Protein AF-A0A0J8DA29-F1 (afdb_monomer)

Secondary structure (DSSP, 8-state):
-PPPPHHHHHHHHHHHHHHHHTT----HHHHHHHT-------HHHHHHHHHHHHHHHHHHT-STTHHHHHHHHHHHHHHHHTS---HHHHHHHHHHHHSSSS-HHHHHHHHT-

Sequence (113 aa):
MSKINSAEKFYIEKISEGFEMINREFTHEKLLILLSSSLKEDGSIHREIKRALDAIYIKETKGDEAQPIKDKYKSHALKLYKGRETLLRDTVIEWYSSSSMPSIIDSIRGIFR

Foldseek 3Di:
DPDQDPLNVVLLVQLQQLCVQVVHHDDPVLVVQQADLDPPPPVVSLVSSLNSNCRSLVVCLPDDPNPVVVVVLLVSLVVLCVDDRGNNNVSSLVSQCPPPDDRNVVVVVVVVD

Nearest PDB structures (foldseek):
  8bh3-assembly1_L  TM=4.525E-01  e=5.665E+00  Homo sapiens

Solvent-accessible surface area (backbone atoms only — not comparable to full-atom values): 6406 Å² total; per-residue (Å²): 130,82,81,83,47,74,37,55,49,52,51,51,52,43,36,41,57,6,21,54,74,69,78,43,86,73,48,73,66,58,53,53,53,34,69,26,75,62,85,73,80,53,67,63,59,54,50,53,48,44,51,11,39,50,52,38,49,56,61,61,46,53,68,94,67,16,62,69,48,53,51,51,54,50,53,32,51,55,51,30,68,76,45,74,80,23,43,47,37,56,48,52,53,51,42,49,57,68,43,100,53,83,42,58,65,58,61,53,57,62,70,75,108

Organism: NCBI:txid1121307

Mean predicted aligned error: 6.86 Å

Radius of gyration: 13.79 Å; Cα contacts (8 Å, |Δi|>4): 90; chains: 1; bounding box: 30×40×32 Å

Structure (mmCIF, N/CA/C/O backbone):
data_AF-A0A0J8DA29-F1
#
_entry.id   AF-A0A0J8DA29-F1
#
loop_
_atom_site.group_PDB
_atom_site.id
_atom_site.type_symbol
_atom_site.label_atom_id
_atom_site.label_alt_id
_atom_site.label_comp_id
_atom_site.label_asym_id
_atom_site.label_entity_id
_atom_site.label_seq_id
_atom_site.pdbx_PDB_ins_code
_atom_site.Cartn_x
_atom_site.Cartn_y
_atom_site.Cartn_z
_atom_site.occupancy
_atom_site.B_iso_or_equiv
_atom_site.auth_seq_id
_atom_site.auth_comp_id
_atom_site.auth_asym_id
_atom_site.auth_atom_id
_atom_site.pdbx_PDB_model_num
ATOM 1 N N . MET A 1 1 ? -3.740 7.798 20.495 1.00 53.16 1 MET A N 1
ATOM 2 C CA . MET A 1 1 ? -3.748 7.083 19.199 1.00 53.16 1 MET A CA 1
ATOM 3 C C . MET A 1 1 ? -3.209 5.680 19.420 1.00 53.16 1 MET A C 1
ATOM 5 O O . MET A 1 1 ? -2.196 5.550 20.100 1.00 53.16 1 MET A O 1
ATOM 9 N N . SER A 1 2 ? -3.874 4.642 18.9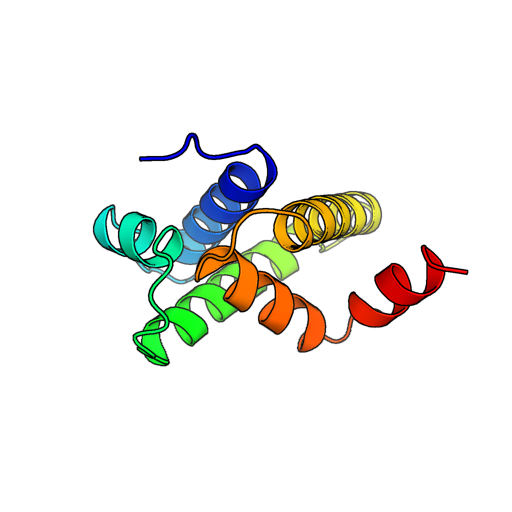11 1.00 61.56 2 SER A N 1
ATOM 10 C CA . SER A 1 2 ? -3.342 3.272 18.963 1.00 61.56 2 SER A CA 1
ATOM 11 C C . SER A 1 2 ? -1.996 3.205 18.231 1.00 61.56 2 SER A C 1
ATOM 13 O O . SER A 1 2 ? -1.810 3.894 17.226 1.00 61.56 2 SER A O 1
ATOM 15 N N . LYS A 1 3 ? -1.044 2.415 18.743 1.00 80.81 3 LYS A N 1
ATOM 16 C CA . LYS A 1 3 ? 0.288 2.267 18.133 1.00 80.81 3 LYS A CA 1
ATOM 17 C C . LYS A 1 3 ? 0.159 1.719 16.706 1.00 80.81 3 LYS A C 1
ATOM 19 O O . LYS A 1 3 ? -0.516 0.712 16.512 1.00 80.81 3 LYS A O 1
ATOM 24 N N . ILE A 1 4 ? 0.835 2.359 15.748 1.00 85.69 4 ILE A N 1
ATOM 25 C CA . ILE A 1 4 ? 0.915 1.898 14.354 1.00 85.69 4 ILE A CA 1
ATOM 26 C C . ILE A 1 4 ? 1.679 0.567 14.318 1.00 85.69 4 ILE A C 1
ATOM 28 O O . ILE A 1 4 ? 2.830 0.493 14.769 1.00 85.69 4 ILE A O 1
ATOM 32 N N . ASN A 1 5 ? 1.041 -0.483 13.805 1.00 91.00 5 ASN A N 1
ATOM 33 C CA . ASN A 1 5 ? 1.619 -1.821 13.703 1.00 91.00 5 ASN A CA 1
ATOM 34 C C . ASN A 1 5 ? 2.543 -1.964 12.476 1.00 91.00 5 ASN A C 1
ATOM 36 O O . ASN A 1 5 ? 2.624 -1.077 11.631 1.00 91.00 5 ASN A O 1
ATOM 40 N N . SER A 1 6 ? 3.270 -3.079 12.372 1.00 93.81 6 SER A N 1
ATOM 41 C CA . SER A 1 6 ? 4.249 -3.286 11.294 1.00 93.81 6 SER A CA 1
ATOM 42 C C . SER A 1 6 ? 3.638 -3.333 9.889 1.00 93.81 6 SER A C 1
ATOM 44 O O . SER A 1 6 ? 4.281 -2.885 8.947 1.00 93.81 6 SER A O 1
ATOM 46 N N . ALA A 1 7 ? 2.405 -3.824 9.735 1.00 93.94 7 ALA A N 1
ATOM 47 C CA . ALA A 1 7 ? 1.705 -3.823 8.451 1.00 93.94 7 ALA A CA 1
ATOM 48 C C . ALA A 1 7 ? 1.221 -2.431 8.056 1.00 93.94 7 ALA A C 1
ATOM 50 O O . ALA A 1 7 ? 1.381 -2.038 6.905 1.00 93.94 7 ALA A O 1
ATOM 51 N N . GLU A 1 8 ? 0.702 -1.663 9.012 1.00 95.00 8 GLU A N 1
ATOM 52 C CA . GLU A 1 8 ? 0.348 -0.265 8.775 1.00 95.00 8 GLU A CA 1
ATOM 53 C C . GLU A 1 8 ? 1.588 0.549 8.387 1.00 95.00 8 GLU A C 1
ATOM 55 O O . GLU A 1 8 ? 1.546 1.257 7.388 1.00 95.00 8 GLU A O 1
ATOM 60 N N . LYS A 1 9 ? 2.709 0.397 9.111 1.00 95.38 9 LYS A N 1
ATOM 61 C CA . LYS A 1 9 ? 3.979 1.066 8.776 1.00 95.38 9 LYS A CA 1
ATOM 62 C C . LYS A 1 9 ? 4.437 0.741 7.361 1.00 95.38 9 LYS A C 1
ATOM 64 O O . LYS A 1 9 ? 4.689 1.660 6.596 1.00 95.38 9 LYS A O 1
ATOM 69 N N . PHE A 1 10 ? 4.464 -0.547 7.011 1.00 96.44 10 PHE A N 1
ATOM 70 C CA . PHE A 1 10 ? 4.850 -0.993 5.676 1.00 96.44 10 PHE A CA 1
ATOM 71 C C . PHE A 1 10 ? 4.024 -0.296 4.588 1.00 96.44 10 PHE A C 1
ATOM 73 O O . PHE A 1 10 ? 4.586 0.274 3.660 1.00 96.44 10 PHE A O 1
ATOM 80 N N . TYR A 1 11 ? 2.694 -0.289 4.706 1.00 96.00 11 TYR A N 1
ATOM 81 C CA . TYR A 1 11 ? 1.858 0.343 3.686 1.00 96.00 11 TYR A CA 1
ATOM 82 C C . TYR A 1 11 ? 1.932 1.866 3.696 1.00 96.00 11 TYR A C 1
ATOM 84 O O . TYR A 1 11 ? 1.882 2.458 2.627 1.00 96.00 11 TYR A O 1
ATOM 92 N N . ILE A 1 12 ? 2.086 2.509 4.854 1.00 96.25 12 ILE A N 1
ATOM 93 C CA . ILE A 1 12 ? 2.304 3.960 4.927 1.00 96.25 12 ILE A CA 1
ATOM 94 C C . ILE A 1 12 ? 3.596 4.344 4.201 1.00 96.25 12 ILE A C 1
ATOM 96 O O . ILE A 1 12 ? 3.582 5.279 3.407 1.00 96.25 12 ILE A O 1
ATOM 100 N N . GLU A 1 13 ? 4.684 3.605 4.429 1.00 96.94 13 GLU A N 1
ATOM 101 C CA . GLU A 1 13 ? 5.960 3.808 3.734 1.00 96.94 13 GLU A CA 1
ATOM 102 C C . GLU A 1 13 ? 5.778 3.654 2.218 1.00 96.94 13 GLU A C 1
ATOM 104 O O . GLU A 1 13 ? 6.137 4.552 1.460 1.00 96.94 13 GLU A O 1
ATOM 109 N N . LYS A 1 14 ? 5.116 2.579 1.766 1.00 96.94 14 LYS A N 1
ATOM 110 C CA . LYS A 1 14 ? 4.876 2.342 0.331 1.00 96.94 14 LYS A CA 1
ATOM 111 C C . LYS A 1 14 ? 3.960 3.364 -0.318 1.00 96.94 14 LYS A C 1
ATOM 113 O O . LYS A 1 14 ? 4.206 3.776 -1.446 1.00 96.94 14 LYS A O 1
ATOM 118 N N . ILE A 1 15 ? 2.940 3.819 0.394 1.00 96.31 15 ILE A N 1
ATOM 119 C CA . ILE A 1 15 ? 2.089 4.909 -0.071 1.00 96.31 15 ILE A CA 1
ATOM 120 C C . ILE A 1 15 ? 2.921 6.184 -0.204 1.00 96.31 15 ILE A C 1
ATOM 122 O O . ILE A 1 15 ? 2.865 6.811 -1.254 1.00 96.31 15 ILE A O 1
ATOM 126 N N . SER A 1 16 ? 3.722 6.542 0.801 1.00 96.69 16 SER A N 1
ATOM 127 C CA . SER A 1 16 ? 4.578 7.733 0.751 1.00 96.69 16 SER A CA 1
ATOM 128 C C . SER A 1 16 ? 5.530 7.700 -0.449 1.00 96.69 16 SER A C 1
ATOM 130 O O . SER A 1 16 ? 5.544 8.639 -1.241 1.00 96.69 16 SER A O 1
ATOM 132 N N . GLU A 1 17 ? 6.249 6.591 -0.644 1.00 97.06 17 GLU A N 1
ATOM 133 C CA . GLU A 1 17 ? 7.131 6.385 -1.804 1.00 97.06 17 GLU A CA 1
ATOM 134 C C . GLU A 1 17 ? 6.356 6.472 -3.133 1.00 97.06 17 GLU A C 1
ATOM 136 O O . GLU A 1 17 ? 6.795 7.102 -4.095 1.00 97.06 17 GLU A O 1
ATOM 141 N N . GLY A 1 18 ? 5.171 5.859 -3.199 1.00 96.31 18 GLY A N 1
ATOM 142 C CA . GLY A 1 18 ? 4.307 5.905 -4.375 1.00 96.31 18 GLY A CA 1
ATOM 143 C C . GLY A 1 18 ? 3.797 7.312 -4.696 1.00 96.31 18 GLY A C 1
ATOM 144 O O . GLY A 1 18 ? 3.676 7.661 -5.869 1.00 96.31 18 GLY A O 1
ATOM 145 N N . PHE A 1 19 ? 3.533 8.133 -3.676 1.00 96.31 19 PHE A N 1
ATOM 146 C CA . PHE A 1 19 ? 3.137 9.536 -3.819 1.00 96.31 19 PHE A CA 1
ATOM 147 C C . PHE A 1 19 ? 4.248 10.368 -4.459 1.00 96.31 19 PHE A C 1
ATOM 149 O O . PHE A 1 19 ? 3.990 11.083 -5.432 1.00 96.31 19 PHE A O 1
ATOM 156 N N . GLU A 1 20 ? 5.484 10.206 -3.985 1.00 95.56 20 GLU A N 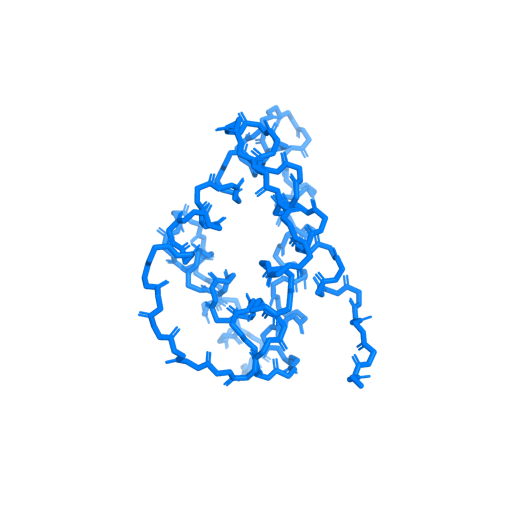1
ATOM 157 C CA . GLU A 1 20 ? 6.660 10.849 -4.579 1.00 95.56 20 GLU A CA 1
ATOM 158 C C . GLU A 1 20 ? 6.799 10.479 -6.062 1.00 95.56 20 GLU A C 1
ATOM 160 O O . GLU A 1 20 ? 6.999 11.349 -6.910 1.00 95.56 20 GLU A O 1
ATOM 165 N N . MET A 1 21 ? 6.589 9.204 -6.409 1.00 93.69 21 MET A N 1
ATOM 166 C CA . MET A 1 21 ? 6.671 8.731 -7.796 1.00 93.69 21 MET A CA 1
ATOM 167 C C . MET A 1 21 ? 5.631 9.349 -8.736 1.00 93.69 21 MET A C 1
ATOM 169 O O . MET A 1 21 ? 5.890 9.475 -9.933 1.00 93.69 21 MET A O 1
ATOM 173 N N . ILE A 1 22 ? 4.456 9.722 -8.225 1.00 93.88 22 ILE A N 1
ATOM 174 C CA . ILE A 1 22 ? 3.392 10.359 -9.016 1.00 93.88 22 ILE A CA 1
ATOM 175 C C . ILE A 1 22 ? 3.395 11.890 -8.885 1.00 93.88 22 ILE A C 1
ATOM 177 O O . ILE A 1 22 ? 2.412 12.532 -9.261 1.00 93.88 22 ILE A O 1
ATOM 181 N N . ASN A 1 23 ? 4.488 12.477 -8.377 1.00 93.81 23 ASN A N 1
ATOM 182 C CA . ASN A 1 23 ? 4.650 13.914 -8.133 1.00 93.81 23 ASN A CA 1
ATOM 183 C C . ASN A 1 23 ? 3.529 14.495 -7.252 1.00 93.81 23 ASN A C 1
ATOM 185 O O . ASN A 1 23 ? 2.953 15.546 -7.545 1.00 93.81 23 ASN A O 1
ATOM 189 N N . ARG A 1 24 ? 3.178 13.777 -6.181 1.00 92.75 24 ARG A N 1
ATOM 190 C CA . ARG A 1 24 ? 2.196 14.199 -5.178 1.00 92.75 24 ARG A CA 1
ATOM 191 C C . ARG A 1 24 ? 2.825 14.175 -3.792 1.00 92.75 24 ARG A C 1
ATOM 193 O O . ARG A 1 24 ? 3.705 13.377 -3.506 1.00 92.75 24 ARG A O 1
ATOM 200 N N . GLU A 1 25 ? 2.316 15.024 -2.908 1.00 92.81 25 GLU A N 1
ATOM 201 C CA . GLU A 1 25 ? 2.773 15.080 -1.521 1.00 92.81 25 GLU A CA 1
ATOM 202 C C . GLU A 1 25 ? 1.948 14.151 -0.616 1.00 92.81 25 GLU A C 1
ATOM 204 O O . GLU A 1 25 ? 0.705 14.131 -0.674 1.00 92.81 25 GLU A O 1
ATOM 209 N N . PHE A 1 26 ? 2.650 13.402 0.238 1.00 92.75 26 PHE A N 1
ATOM 210 C CA . PHE A 1 26 ? 2.069 12.618 1.322 1.00 92.75 26 PHE A CA 1
ATOM 211 C C . PHE A 1 26 ? 2.163 13.396 2.642 1.00 92.75 26 PHE A C 1
AT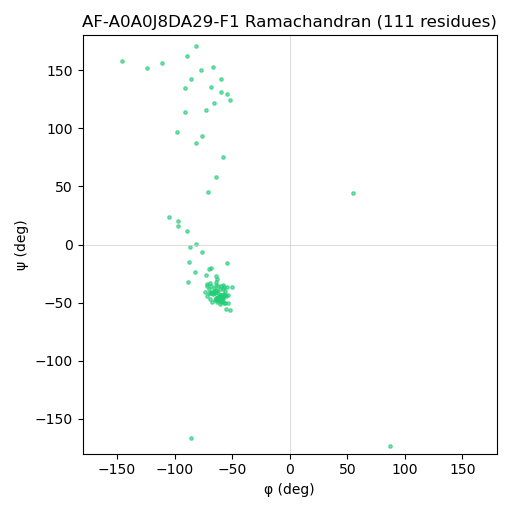OM 213 O O . PHE A 1 26 ? 3.197 13.422 3.304 1.00 92.75 26 PHE A O 1
ATOM 220 N N . THR A 1 27 ? 1.075 14.073 3.010 1.00 92.75 27 THR A N 1
ATOM 221 C CA . THR A 1 27 ? 1.037 14.974 4.170 1.00 92.75 27 THR A CA 1
ATOM 222 C C . THR A 1 27 ? 0.642 14.253 5.460 1.00 92.75 27 THR A C 1
ATOM 224 O O . THR A 1 27 ? 0.024 13.184 5.449 1.00 92.75 27 THR A O 1
ATOM 227 N N . HIS A 1 28 ? 0.925 14.883 6.606 1.00 90.25 28 HIS A N 1
ATOM 228 C CA . HIS A 1 28 ? 0.481 14.383 7.912 1.00 90.25 28 HIS A CA 1
ATOM 229 C C . HIS A 1 28 ? -1.049 14.239 8.003 1.00 90.25 28 HIS A C 1
ATOM 231 O O . HIS A 1 28 ? -1.550 13.296 8.608 1.00 90.25 28 HIS A O 1
ATOM 237 N N . GLU A 1 29 ? -1.801 15.128 7.354 1.00 89.81 29 GLU A N 1
ATOM 238 C CA . GLU A 1 29 ? -3.262 15.044 7.281 1.00 89.81 29 GLU A CA 1
ATOM 239 C C . GLU A 1 29 ? -3.725 13.761 6.575 1.00 89.81 29 GLU A C 1
ATOM 241 O O . GLU A 1 29 ? -4.565 13.036 7.109 1.00 89.81 29 GLU A O 1
ATOM 246 N N . LYS A 1 30 ? -3.116 13.411 5.432 1.00 90.50 30 LYS A N 1
ATOM 247 C CA . LYS A 1 30 ? -3.417 12.157 4.719 1.00 90.50 30 LYS A CA 1
ATOM 248 C C . LYS A 1 30 ? -3.121 10.931 5.581 1.00 90.50 30 LYS A C 1
ATOM 250 O O . LYS A 1 30 ? -3.906 9.985 5.584 1.00 90.50 30 LYS A O 1
ATOM 255 N N . LEU A 1 31 ? -2.038 10.961 6.360 1.00 91.06 31 LEU A N 1
ATOM 256 C CA . LEU A 1 31 ? -1.724 9.907 7.326 1.00 91.06 31 LEU A CA 1
ATOM 257 C C . LEU A 1 31 ? -2.815 9.767 8.401 1.00 91.06 31 LEU A C 1
ATOM 259 O O . LEU A 1 31 ? -3.239 8.650 8.701 1.00 91.06 31 LEU A O 1
ATOM 263 N N . LEU A 1 32 ? -3.284 10.877 8.977 1.00 89.94 32 LEU A N 1
ATOM 264 C CA . LEU A 1 32 ? -4.353 10.849 9.981 1.00 89.94 32 LEU A CA 1
ATOM 265 C C . LEU A 1 32 ? -5.667 10.318 9.398 1.00 89.94 32 LEU A C 1
ATOM 267 O O . LEU A 1 32 ? -6.340 9.525 10.057 1.00 89.94 32 LEU A O 1
ATOM 271 N N . ILE A 1 33 ? -6.000 10.695 8.160 1.00 88.94 33 ILE A N 1
ATOM 272 C CA . ILE A 1 33 ? -7.178 10.187 7.447 1.00 88.94 33 ILE A CA 1
ATOM 273 C C . ILE A 1 33 ? -7.070 8.670 7.241 1.00 88.94 33 ILE A C 1
ATOM 275 O O . ILE A 1 33 ? -7.999 7.940 7.589 1.00 88.94 33 ILE A O 1
ATOM 279 N N . LEU A 1 34 ? -5.923 8.179 6.759 1.00 89.81 34 LEU A N 1
ATOM 280 C CA . LEU A 1 34 ? -5.674 6.747 6.547 1.00 89.81 34 LEU A CA 1
ATOM 281 C C . LEU A 1 34 ? -5.825 5.913 7.824 1.00 89.81 34 LEU A C 1
ATOM 283 O O . LEU A 1 34 ? -6.323 4.789 7.783 1.00 89.81 34 LEU A O 1
ATOM 287 N N . LEU A 1 35 ? -5.391 6.457 8.958 1.00 90.50 35 LEU A N 1
ATOM 288 C CA . LEU A 1 35 ? -5.450 5.7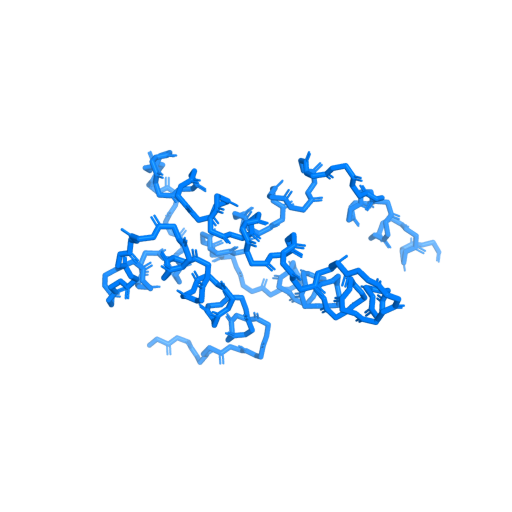85 10.256 1.00 90.50 35 LEU A CA 1
ATOM 289 C C . LEU A 1 35 ? -6.782 5.981 10.988 1.00 90.50 35 LEU A C 1
ATOM 291 O O . LEU A 1 35 ? -6.955 5.447 12.089 1.00 90.50 35 LEU A O 1
ATOM 295 N N . SER A 1 36 ? -7.704 6.748 10.410 1.00 88.56 36 SER A N 1
ATOM 296 C CA . SER A 1 36 ? -9.022 6.975 10.984 1.00 88.56 36 SER A CA 1
ATOM 297 C C . SER A 1 36 ? -9.941 5.772 10.760 1.00 88.56 36 SER A C 1
ATOM 299 O O . SER A 1 36 ? -9.836 5.047 9.767 1.00 88.56 36 SER A O 1
ATOM 301 N N . SER A 1 37 ? -10.875 5.580 11.690 1.00 78.06 37 SER A N 1
ATOM 302 C CA . SER A 1 37 ? -11.962 4.599 11.581 1.00 78.06 37 SER A CA 1
ATOM 303 C C . SER A 1 37 ? -13.133 5.109 10.725 1.00 78.06 37 SER A C 1
ATOM 305 O O . SER A 1 37 ? -14.156 4.441 10.623 1.00 78.06 37 SER A O 1
ATOM 307 N N . SER A 1 38 ? -13.041 6.334 10.193 1.00 67.56 38 SER A N 1
ATOM 308 C CA . SER A 1 38 ? -14.162 7.031 9.566 1.00 67.56 38 SER A CA 1
ATOM 309 C C . SER A 1 38 ? -14.215 6.748 8.068 1.00 67.56 38 SER A C 1
ATOM 311 O O . SER A 1 38 ? -13.391 7.256 7.312 1.00 67.56 38 SER A O 1
ATOM 313 N N . LEU A 1 39 ? -15.273 6.063 7.632 1.00 56.16 39 LEU A N 1
ATOM 314 C CA . LEU A 1 39 ? -15.739 5.971 6.241 1.00 56.16 39 LEU A CA 1
ATOM 315 C C . LEU A 1 39 ? -16.347 7.302 5.759 1.00 56.16 39 LEU A C 1
ATOM 317 O O . LEU A 1 39 ? -17.432 7.329 5.183 1.00 56.16 39 LEU A O 1
ATOM 321 N N . LYS A 1 40 ? -15.703 8.448 6.021 1.00 54.09 40 LYS A N 1
ATOM 322 C CA . LYS A 1 40 ? -16.078 9.649 5.264 1.00 54.09 40 LYS A CA 1
ATOM 323 C C . LYS A 1 40 ? -15.452 9.466 3.892 1.00 54.09 40 LYS A C 1
ATOM 325 O O . LYS A 1 40 ? -14.266 9.722 3.717 1.00 54.09 40 LYS A O 1
ATOM 330 N N . GLU A 1 41 ? -16.264 8.911 2.997 1.00 57.09 41 GLU A N 1
ATOM 331 C CA . GLU A 1 41 ? -15.982 8.589 1.602 1.00 57.09 41 GLU A CA 1
ATOM 332 C C . GLU A 1 41 ? -15.550 9.836 0.826 1.00 57.09 41 GLU A C 1
ATOM 334 O O . GLU A 1 41 ? -16.289 10.382 0.010 1.00 57.09 41 GLU A O 1
ATOM 339 N N . ASP A 1 42 ? -14.322 10.297 1.033 1.00 63.09 42 ASP A N 1
ATOM 340 C CA . ASP A 1 42 ? -13.660 11.038 -0.021 1.00 63.09 42 ASP A CA 1
ATOM 341 C C . ASP A 1 42 ? -13.075 10.018 -0.999 1.00 63.09 42 ASP A C 1
ATOM 343 O O . ASP A 1 42 ? -11.924 9.594 -0.899 1.00 63.09 42 ASP A O 1
ATOM 347 N N . GLY A 1 43 ? -13.883 9.590 -1.971 1.00 69.69 43 GLY A N 1
ATOM 348 C CA . GLY A 1 43 ? -13.425 8.695 -3.036 1.00 69.69 43 GLY A CA 1
ATOM 349 C C . GLY A 1 43 ? -12.194 9.227 -3.791 1.00 69.69 43 GLY A C 1
ATOM 350 O O . GLY A 1 43 ? -11.523 8.456 -4.482 1.00 69.69 43 GLY A O 1
ATOM 351 N N . SER A 1 44 ? -11.857 10.519 -3.663 1.00 81.44 44 SER A N 1
ATOM 352 C CA . SER A 1 44 ? -10.610 11.079 -4.181 1.00 81.44 44 SER A CA 1
ATOM 353 C C . SER A 1 44 ? -9.384 10.496 -3.481 1.00 81.44 44 SER A C 1
ATOM 355 O O . SER A 1 44 ? -8.476 10.021 -4.170 1.00 81.44 44 SER A O 1
ATOM 357 N N . ILE A 1 45 ? -9.371 10.437 -2.142 1.00 84.06 45 ILE A N 1
ATOM 358 C CA . ILE A 1 45 ? -8.197 9.949 -1.406 1.00 84.06 45 ILE A CA 1
ATOM 359 C C . ILE A 1 45 ?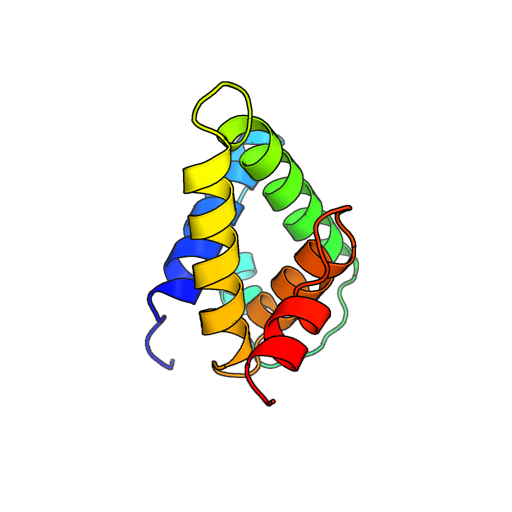 -7.948 8.468 -1.693 1.00 84.06 45 ILE A C 1
ATOM 361 O O . ILE A 1 45 ? -6.822 8.087 -1.994 1.00 84.06 45 ILE A O 1
ATOM 365 N N . HIS A 1 46 ? -8.999 7.642 -1.738 1.00 86.06 46 HIS A N 1
ATOM 366 C CA . HIS A 1 46 ? -8.877 6.223 -2.095 1.00 86.06 46 HIS A CA 1
ATOM 367 C C . HIS A 1 46 ? -8.222 6.023 -3.463 1.00 86.06 46 HIS A C 1
ATOM 369 O O . HIS A 1 46 ? -7.362 5.157 -3.625 1.00 86.06 46 HIS A O 1
ATOM 375 N N . ARG A 1 47 ? -8.615 6.826 -4.459 1.00 88.06 47 ARG A N 1
ATOM 376 C CA . ARG A 1 47 ? -8.039 6.748 -5.806 1.00 88.06 47 ARG A CA 1
ATOM 377 C C . ARG A 1 47 ? -6.584 7.196 -5.834 1.00 88.06 47 ARG A C 1
ATOM 379 O O . ARG A 1 47 ? -5.788 6.553 -6.511 1.00 88.06 47 ARG A O 1
ATOM 386 N N . GLU A 1 48 ? -6.229 8.265 -5.126 1.00 90.62 48 GLU A N 1
ATOM 387 C CA . GLU A 1 48 ? -4.832 8.705 -5.034 1.00 90.62 48 GLU A CA 1
ATOM 388 C C . GLU A 1 48 ? -3.950 7.636 -4.381 1.00 90.62 48 GLU A C 1
ATOM 390 O O . GLU A 1 48 ? -2.895 7.304 -4.916 1.00 90.62 48 GLU A O 1
ATOM 395 N N . ILE A 1 49 ? -4.416 7.040 -3.281 1.00 91.88 49 ILE A N 1
ATOM 396 C CA . ILE A 1 49 ? -3.704 5.979 -2.562 1.00 91.88 49 ILE A CA 1
ATOM 397 C C . ILE A 1 49 ? -3.505 4.750 -3.450 1.00 91.88 49 ILE A C 1
ATOM 399 O O . ILE A 1 49 ? -2.389 4.247 -3.546 1.00 91.88 49 ILE A O 1
ATOM 403 N N . LYS A 1 50 ? -4.551 4.292 -4.149 1.00 92.12 50 LYS A N 1
ATOM 404 C CA . LYS A 1 50 ? -4.449 3.167 -5.093 1.00 92.12 50 LYS A CA 1
ATOM 405 C C . LYS A 1 50 ? -3.457 3.452 -6.217 1.00 92.12 50 LYS A C 1
ATOM 407 O O . LYS A 1 50 ? -2.625 2.606 -6.504 1.00 92.12 50 LYS A O 1
ATOM 412 N N . ARG A 1 51 ? -3.481 4.658 -6.796 1.00 92.19 51 ARG A N 1
ATOM 413 C CA . ARG A 1 51 ? -2.518 5.062 -7.837 1.00 92.19 51 ARG A CA 1
ATOM 414 C C . ARG A 1 51 ? -1.080 5.082 -7.326 1.00 92.19 51 ARG A C 1
ATOM 416 O O . ARG A 1 51 ? -0.183 4.650 -8.043 1.00 92.19 51 ARG A O 1
ATOM 423 N N . ALA A 1 52 ? -0.860 5.577 -6.110 1.00 94.44 52 ALA A N 1
ATOM 424 C CA . ALA A 1 52 ? 0.453 5.554 -5.476 1.00 94.44 52 ALA A CA 1
ATOM 425 C C . ALA A 1 52 ? 0.930 4.112 -5.247 1.00 94.44 52 ALA A C 1
ATOM 427 O O . ALA A 1 52 ? 2.058 3.775 -5.605 1.00 94.44 52 ALA A O 1
ATOM 428 N N . LEU A 1 53 ? 0.051 3.249 -4.725 1.00 94.75 53 LEU A N 1
ATOM 429 C CA . LEU A 1 53 ? 0.329 1.827 -4.533 1.00 94.75 53 LEU A CA 1
ATOM 430 C C . LEU A 1 53 ? 0.630 1.115 -5.855 1.00 94.75 53 LEU A C 1
ATOM 432 O O . LEU A 1 53 ? 1.611 0.386 -5.921 1.00 94.75 53 LEU A O 1
ATOM 436 N N . ASP A 1 54 ? -0.140 1.366 -6.916 1.00 92.50 54 ASP A N 1
ATOM 437 C CA . ASP A 1 54 ? 0.129 0.825 -8.251 1.00 92.50 54 ASP A CA 1
ATOM 438 C C . ASP A 1 54 ? 1.513 1.246 -8.751 1.00 92.50 54 ASP A C 1
ATOM 440 O O . ASP A 1 54 ? 2.281 0.410 -9.226 1.00 92.50 54 ASP A O 1
ATOM 444 N N . AL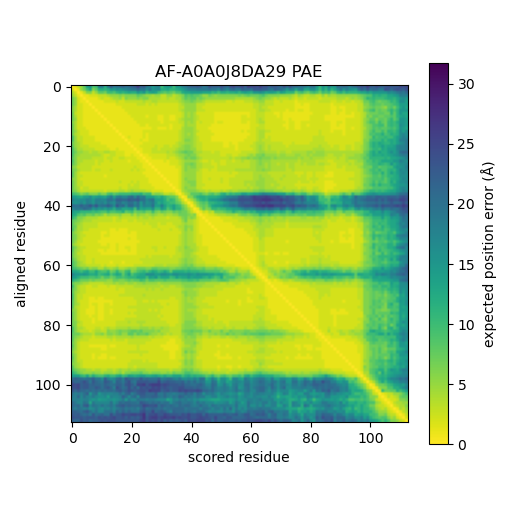A A 1 55 ? 1.862 2.529 -8.616 1.00 91.25 55 ALA A N 1
ATOM 445 C CA . ALA A 1 55 ? 3.135 3.061 -9.088 1.00 91.25 55 ALA A CA 1
ATOM 446 C C . ALA A 1 55 ? 4.335 2.379 -8.408 1.00 91.25 55 ALA A C 1
ATOM 448 O O . ALA A 1 55 ? 5.233 1.883 -9.101 1.00 91.25 55 ALA A O 1
ATOM 449 N N . ILE A 1 56 ? 4.343 2.313 -7.071 1.00 94.38 56 ILE A N 1
ATOM 450 C CA . ILE A 1 56 ? 5.445 1.688 -6.327 1.00 94.38 56 ILE A CA 1
ATOM 451 C C . ILE A 1 56 ? 5.464 0.173 -6.519 1.00 94.38 56 ILE A C 1
ATOM 453 O O . ILE A 1 56 ? 6.521 -0.399 -6.777 1.00 94.38 56 ILE A O 1
ATOM 457 N N . TYR A 1 57 ? 4.300 -0.475 -6.491 1.00 92.75 57 TYR A N 1
ATOM 458 C CA . TYR A 1 57 ? 4.196 -1.917 -6.644 1.00 92.75 57 TYR A CA 1
ATOM 459 C C . TYR A 1 57 ? 4.685 -2.362 -8.022 1.00 92.75 57 TYR A C 1
ATOM 461 O O . TYR A 1 57 ? 5.485 -3.293 -8.118 1.00 92.75 57 TYR A O 1
ATOM 469 N N . ILE A 1 58 ? 4.272 -1.673 -9.093 1.00 89.81 58 ILE A N 1
ATOM 470 C CA . ILE A 1 58 ? 4.750 -1.955 -10.449 1.00 89.81 58 ILE A CA 1
ATOM 471 C C . ILE A 1 58 ? 6.261 -1.797 -10.514 1.00 89.81 58 ILE A C 1
ATOM 473 O O . ILE A 1 58 ? 6.899 -2.648 -11.114 1.00 89.81 58 ILE A O 1
ATOM 477 N N . LYS A 1 59 ? 6.839 -0.742 -9.924 1.00 90.81 59 LYS A N 1
ATOM 478 C CA . LYS A 1 59 ? 8.294 -0.519 -9.913 1.00 90.81 59 LYS A CA 1
ATOM 479 C C . LYS A 1 59 ? 9.041 -1.624 -9.170 1.00 90.81 59 LYS A C 1
ATOM 481 O O . LYS A 1 59 ? 10.011 -2.142 -9.711 1.00 90.81 59 LYS A O 1
ATOM 486 N N . GLU A 1 60 ? 8.608 -1.971 -7.961 1.00 91.00 60 GLU A N 1
ATOM 487 C CA . GLU A 1 60 ? 9.292 -2.963 -7.125 1.00 91.00 60 GLU A CA 1
ATOM 488 C C . GLU A 1 60 ? 9.107 -4.390 -7.646 1.00 91.00 60 GLU A C 1
ATOM 490 O O . GLU A 1 60 ? 9.957 -5.239 -7.426 1.00 91.00 60 GLU A O 1
ATOM 495 N N . THR A 1 61 ? 8.027 -4.671 -8.375 1.00 88.44 61 THR A N 1
ATOM 496 C CA . THR A 1 61 ? 7.763 -6.010 -8.924 1.00 88.44 61 THR A CA 1
ATOM 497 C C . THR A 1 61 ? 8.192 -6.180 -10.383 1.00 88.44 61 THR A C 1
ATOM 499 O O . THR A 1 61 ? 7.730 -7.110 -11.050 1.00 88.44 61 THR A O 1
ATOM 502 N N . LYS A 1 62 ? 9.092 -5.323 -10.893 1.00 85.06 62 LYS A N 1
ATOM 503 C CA . LYS A 1 62 ? 9.777 -5.562 -12.177 1.00 85.06 62 LYS A CA 1
ATOM 504 C C . LYS A 1 62 ? 11.016 -6.432 -11.979 1.00 85.06 62 LYS A C 1
ATOM 506 O O . LYS A 1 62 ? 11.772 -6.228 -11.038 1.00 85.06 62 LYS A O 1
ATOM 511 N N . GLY A 1 63 ? 11.271 -7.318 -12.940 1.00 80.12 63 GLY A N 1
ATOM 512 C CA . GLY A 1 63 ? 12.487 -8.134 -12.992 1.00 80.12 63 GLY A CA 1
ATOM 513 C C . GLY A 1 63 ? 12.397 -9.445 -12.211 1.00 80.12 63 GLY A C 1
ATOM 514 O O . GLY A 1 63 ? 11.333 -9.829 -11.720 1.00 80.12 63 GLY A O 1
ATOM 515 N N . ASP A 1 64 ? 13.529 -10.139 -12.121 1.00 74.81 64 ASP A N 1
ATOM 516 C CA . ASP A 1 64 ? 13.602 -11.525 -11.638 1.00 74.81 64 ASP A CA 1
ATOM 517 C C . ASP A 1 64 ? 13.339 -11.662 -10.124 1.00 74.81 64 ASP A C 1
ATOM 519 O O . ASP A 1 64 ? 12.902 -12.711 -9.654 1.00 74.81 64 ASP A O 1
ATOM 523 N N . GLU A 1 65 ? 13.501 -10.581 -9.354 1.00 80.31 65 GLU A N 1
ATOM 524 C CA . GLU A 1 65 ? 13.240 -10.536 -7.904 1.00 80.31 65 GLU A CA 1
ATOM 525 C C . GLU A 1 65 ? 11.790 -10.154 -7.544 1.00 80.31 65 GLU A C 1
ATOM 527 O O . GLU A 1 65 ? 11.462 -9.899 -6.382 1.00 80.31 65 GLU A O 1
ATOM 532 N N . ALA A 1 66 ? 10.879 -10.139 -8.521 1.00 86.00 66 ALA A N 1
ATOM 533 C CA . ALA A 1 66 ? 9.502 -9.709 -8.300 1.00 86.00 66 ALA A CA 1
ATOM 534 C C . ALA A 1 66 ? 8.739 -10.590 -7.295 1.00 86.00 66 ALA A C 1
ATOM 536 O O . ALA A 1 66 ? 7.899 -10.087 -6.548 1.00 86.00 66 ALA A O 1
ATOM 537 N N . GLN A 1 67 ? 8.989 -11.903 -7.272 1.00 86.06 67 GLN A N 1
ATOM 538 C CA . GLN A 1 67 ? 8.182 -12.845 -6.489 1.00 86.06 67 GLN A CA 1
ATOM 539 C C . GLN A 1 67 ? 8.330 -12.659 -4.962 1.00 86.06 67 GLN A C 1
ATOM 541 O O . GLN A 1 67 ? 7.302 -12.485 -4.302 1.00 86.06 67 GLN A O 1
ATOM 546 N N . PRO A 1 68 ? 9.547 -12.581 -4.384 1.00 90.88 68 PRO A N 1
ATOM 547 C CA . PRO A 1 68 ? 9.721 -12.260 -2.963 1.00 90.88 68 PRO A CA 1
ATOM 548 C C . PRO A 1 68 ? 9.031 -10.959 -2.530 1.00 90.88 68 PRO A C 1
ATOM 550 O O . PRO A 1 68 ? 8.471 -10.869 -1.434 1.00 90.88 68 PRO A O 1
ATOM 553 N N . ILE A 1 69 ? 9.035 -9.945 -3.398 1.00 88.88 69 ILE A N 1
ATOM 554 C CA . ILE A 1 69 ? 8.394 -8.655 -3.132 1.00 88.88 69 ILE A CA 1
ATOM 555 C C . ILE A 1 69 ? 6.873 -8.820 -3.119 1.00 88.88 69 ILE A C 1
ATOM 557 O O . ILE A 1 69 ? 6.221 -8.398 -2.163 1.00 88.88 69 ILE A O 1
ATOM 561 N N . LYS A 1 70 ? 6.300 -9.512 -4.112 1.00 89.62 70 LYS A N 1
ATOM 562 C CA . LYS A 1 70 ? 4.866 -9.850 -4.147 1.00 89.62 70 LYS A CA 1
ATOM 563 C C . LYS A 1 70 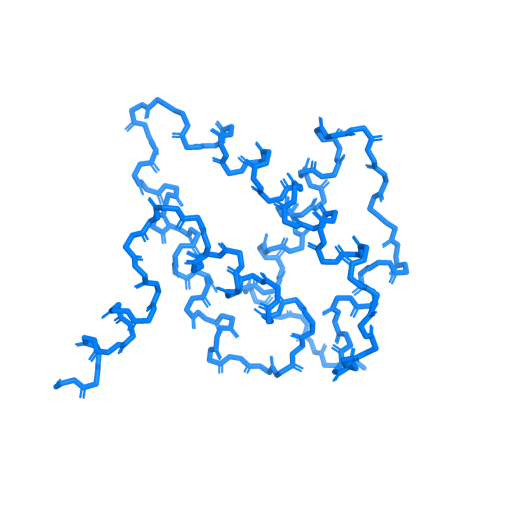? 4.411 -10.560 -2.874 1.00 89.62 70 LYS A C 1
ATOM 565 O O . LYS A 1 70 ? 3.375 -10.206 -2.309 1.00 89.62 70 LYS A O 1
ATOM 570 N N . ASP A 1 71 ? 5.205 -11.510 -2.390 1.00 90.12 71 ASP A N 1
ATOM 571 C CA . ASP A 1 71 ? 4.905 -12.252 -1.166 1.00 90.12 71 ASP A CA 1
ATOM 572 C C . ASP A 1 71 ? 4.991 -11.362 0.083 1.00 90.12 71 ASP A C 1
ATOM 574 O O . ASP A 1 71 ? 4.160 -11.476 0.993 1.00 90.12 71 ASP A O 1
ATOM 578 N N . LYS A 1 72 ? 5.931 -10.407 0.111 1.00 92.12 72 LYS A N 1
ATOM 579 C CA . LYS A 1 72 ? 6.033 -9.403 1.180 1.00 92.12 72 LYS A CA 1
ATOM 580 C C . LYS A 1 72 ? 4.793 -8.511 1.236 1.00 92.12 72 LYS A C 1
ATOM 582 O O . LYS A 1 72 ? 4.251 -8.327 2.328 1.00 92.12 72 LYS A O 1
ATOM 587 N N . TYR A 1 73 ? 4.320 -8.003 0.098 1.00 93.06 73 TYR A N 1
ATOM 588 C CA . TYR A 1 73 ? 3.072 -7.235 0.022 1.00 93.06 73 TYR A CA 1
ATOM 589 C C . TYR A 1 73 ? 1.885 -8.078 0.507 1.00 93.06 73 TYR A C 1
ATOM 591 O O . TYR A 1 73 ? 1.167 -7.667 1.417 1.00 93.06 73 TYR A O 1
ATOM 599 N N . LYS A 1 74 ? 1.742 -9.312 0.009 1.00 90.44 74 LYS A N 1
ATOM 600 C CA . LYS A 1 74 ? 0.658 -10.226 0.400 1.00 90.44 74 LYS A CA 1
ATOM 601 C C . LYS A 1 74 ? 0.641 -10.498 1.907 1.00 90.44 74 LYS A C 1
ATOM 603 O O . LYS A 1 74 ? -0.413 -10.455 2.539 1.00 90.44 74 LYS A O 1
ATOM 608 N N . SER A 1 75 ? 1.806 -10.758 2.499 1.00 92.12 75 SER A N 1
ATOM 609 C CA . SER A 1 75 ? 1.945 -11.021 3.936 1.00 92.12 75 SER A CA 1
ATOM 610 C C . SER A 1 75 ? 1.484 -9.836 4.788 1.00 92.12 75 SER A C 1
ATOM 612 O O . SER A 1 75 ? 0.755 -10.020 5.767 1.00 92.12 75 SER A O 1
ATOM 614 N N . HIS A 1 76 ? 1.852 -8.608 4.407 1.00 94.38 76 HIS A N 1
ATOM 615 C CA . HIS A 1 76 ? 1.408 -7.414 5.125 1.00 94.38 76 HIS A CA 1
ATOM 616 C C . HIS A 1 76 ? -0.076 -7.124 4.886 1.00 94.38 76 HIS A C 1
ATOM 618 O O . HIS A 1 76 ? -0.751 -6.747 5.841 1.00 94.38 76 HIS A O 1
ATOM 624 N N . ALA A 1 77 ? -0.614 -7.377 3.687 1.00 92.31 77 ALA A N 1
ATOM 625 C CA . ALA A 1 77 ? -2.048 -7.244 3.421 1.00 92.31 77 ALA A CA 1
ATOM 626 C C . ALA A 1 77 ? -2.875 -8.153 4.344 1.00 92.31 77 ALA A C 1
ATOM 628 O O . ALA A 1 77 ? -3.835 -7.709 4.967 1.00 92.31 77 ALA A O 1
ATOM 629 N N . LEU A 1 78 ? -2.459 -9.415 4.506 1.00 90.75 78 LEU A N 1
ATOM 630 C CA . LEU A 1 78 ? -3.119 -10.370 5.404 1.00 90.75 78 LEU A CA 1
ATOM 631 C C . LEU A 1 78 ? -3.041 -9.945 6.877 1.00 90.75 78 LEU A C 1
ATOM 633 O O . LEU A 1 78 ? -4.006 -10.120 7.622 1.00 90.75 78 LEU A O 1
ATOM 637 N N . LYS A 1 79 ? -1.907 -9.385 7.316 1.00 92.56 79 LYS A N 1
ATOM 638 C CA . LYS A 1 79 ? -1.764 -8.833 8.674 1.00 92.56 79 LYS A CA 1
ATOM 639 C C . LYS 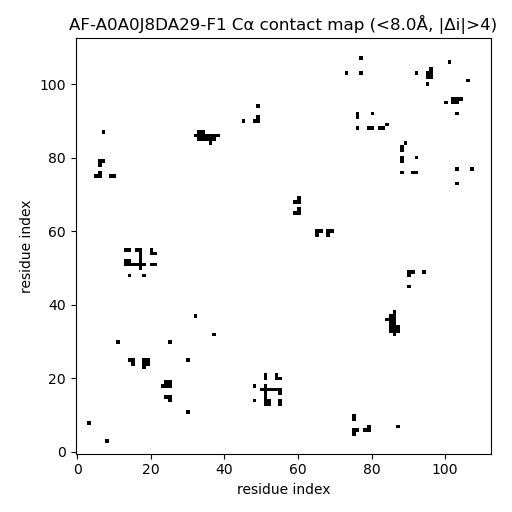A 1 79 ? -2.664 -7.616 8.883 1.00 92.56 79 LYS A C 1
ATOM 641 O O . LYS A 1 79 ? -3.263 -7.492 9.946 1.00 92.56 79 LYS A O 1
ATOM 646 N N . LEU A 1 80 ? -2.770 -6.752 7.875 1.00 91.19 80 LEU A N 1
ATOM 647 C CA . LEU A 1 80 ? -3.620 -5.567 7.902 1.00 91.19 80 LEU A CA 1
ATOM 648 C C . LEU A 1 80 ? -5.106 -5.953 7.945 1.00 91.19 80 LEU A C 1
ATOM 650 O O . LEU A 1 80 ? -5.842 -5.411 8.764 1.00 91.19 80 LEU A O 1
ATOM 654 N N . TYR A 1 81 ? -5.520 -6.950 7.152 1.00 89.00 81 TYR A N 1
ATOM 655 C CA . TYR A 1 81 ? -6.877 -7.514 7.155 1.00 89.00 81 TYR A CA 1
ATOM 656 C C . TYR A 1 81 ? -7.312 -8.000 8.544 1.00 89.00 81 TYR A C 1
ATOM 658 O O . TYR A 1 81 ? -8.419 -7.711 8.986 1.00 89.00 81 TYR A O 1
ATOM 666 N N . LYS A 1 82 ? -6.421 -8.711 9.251 1.00 88.31 82 LYS A N 1
ATOM 667 C CA . LYS A 1 82 ? -6.656 -9.209 10.620 1.00 88.31 82 LYS A CA 1
ATOM 668 C C . LYS A 1 82 ? -6.539 -8.121 11.699 1.00 88.31 82 LYS A C 1
ATOM 670 O O . LYS A 1 82 ? -6.748 -8.410 12.875 1.00 88.31 82 LYS A O 1
ATOM 675 N N . GLY A 1 83 ? -6.121 -6.914 11.322 1.00 86.06 83 GLY A N 1
ATOM 676 C CA . GLY A 1 83 ? -5.904 -5.789 12.220 1.00 86.06 83 GLY A CA 1
ATOM 677 C C . GLY A 1 83 ? -7.171 -4.976 12.488 1.00 86.06 83 GLY A C 1
ATOM 678 O O . GLY A 1 83 ? -8.290 -5.390 12.190 1.00 86.06 83 GLY A O 1
ATOM 679 N N . ARG A 1 84 ? -6.978 -3.784 13.062 1.00 87.69 84 ARG A N 1
ATOM 680 C CA . ARG A 1 84 ? -8.067 -2.835 13.325 1.00 87.69 84 ARG A CA 1
ATOM 681 C C . ARG A 1 84 ? -8.677 -2.282 12.037 1.00 87.69 84 ARG A C 1
ATOM 683 O O . ARG A 1 84 ? -7.997 -2.123 11.023 1.00 87.69 84 ARG A O 1
ATOM 690 N N . GLU A 1 85 ? -9.944 -1.913 12.136 1.00 88.38 85 GLU A N 1
ATOM 691 C CA . GLU A 1 85 ? -10.692 -1.293 11.048 1.00 88.38 85 GLU A CA 1
ATOM 692 C C . GLU A 1 85 ? -10.216 0.144 10.843 1.00 88.38 85 GLU A C 1
ATOM 694 O O . GLU A 1 85 ? -10.309 0.976 11.747 1.00 88.38 85 GLU A O 1
ATOM 699 N N . THR A 1 86 ? -9.635 0.411 9.677 1.00 90.69 86 THR A N 1
ATOM 700 C CA . THR A 1 86 ? -9.126 1.729 9.283 1.00 90.69 86 THR A CA 1
ATOM 701 C C . THR A 1 86 ? -9.316 1.921 7.789 1.00 90.69 86 THR A C 1
ATOM 703 O O . THR A 1 86 ? -9.345 0.944 7.036 1.00 90.69 86 THR A O 1
ATOM 706 N N . LEU A 1 87 ? -9.332 3.178 7.348 1.00 90.56 87 LEU A N 1
ATOM 707 C CA . LEU A 1 87 ? -9.371 3.507 5.925 1.00 90.56 87 LEU A CA 1
ATOM 708 C C . LEU A 1 87 ? -8.196 2.885 5.154 1.00 90.56 87 LEU A C 1
ATOM 710 O O . LEU A 1 87 ? -8.361 2.429 4.024 1.00 90.56 87 LEU A O 1
ATOM 714 N N . LEU A 1 88 ? -7.014 2.827 5.777 1.00 92.69 88 LEU A N 1
ATOM 715 C CA . LEU A 1 88 ? -5.832 2.169 5.226 1.00 92.69 88 LEU A CA 1
ATOM 716 C C . LEU A 1 88 ? -6.090 0.686 4.952 1.00 92.69 88 LEU A C 1
ATOM 718 O O . LEU A 1 88 ? -5.792 0.218 3.854 1.00 92.69 88 LEU A O 1
ATOM 722 N N . ARG A 1 89 ? -6.651 -0.043 5.929 1.00 92.25 89 ARG A N 1
ATOM 723 C CA . ARG A 1 89 ? -7.011 -1.458 5.764 1.00 92.25 89 ARG A CA 1
ATOM 724 C C . ARG A 1 89 ? -7.931 -1.623 4.569 1.00 92.25 89 ARG A C 1
ATOM 726 O O . ARG A 1 89 ? -7.607 -2.377 3.658 1.00 92.25 89 ARG A O 1
ATOM 733 N N . ASP A 1 90 ? -9.039 -0.901 4.567 1.00 90.06 90 ASP A N 1
ATOM 734 C CA . ASP A 1 90 ? -10.085 -1.103 3.572 1.00 90.06 90 ASP A CA 1
ATOM 735 C C . ASP A 1 90 ? -9.573 -0.741 2.167 1.00 90.06 90 ASP A C 1
ATOM 737 O O . ASP A 1 90 ? -9.740 -1.517 1.227 1.00 90.06 90 ASP A O 1
ATOM 741 N N . THR A 1 91 ? -8.815 0.355 2.043 1.00 91.38 91 THR A N 1
ATOM 742 C CA . THR A 1 91 ? -8.195 0.772 0.774 1.00 91.38 91 THR A CA 1
ATOM 743 C C . THR A 1 91 ? -7.197 -0.252 0.247 1.00 91.38 91 THR A C 1
ATOM 745 O O . THR A 1 91 ? -7.211 -0.556 -0.943 1.00 91.38 91 THR A O 1
ATOM 748 N N . VAL A 1 92 ? -6.325 -0.788 1.108 1.00 92.31 92 VAL A N 1
ATOM 749 C CA . VAL A 1 92 ? -5.309 -1.774 0.710 1.00 92.31 92 VAL A CA 1
ATOM 750 C C . VAL A 1 92 ? -5.957 -3.092 0.295 1.00 92.31 92 VAL A C 1
ATOM 752 O O . VAL A 1 92 ? -5.524 -3.696 -0.683 1.00 92.31 92 VAL A O 1
ATOM 755 N N . ILE A 1 93 ? -6.991 -3.543 1.007 1.00 89.44 93 ILE A N 1
ATOM 756 C CA . ILE A 1 93 ? -7.696 -4.789 0.678 1.00 89.44 93 ILE A CA 1
ATOM 757 C C . ILE A 1 93 ? -8.470 -4.652 -0.629 1.00 89.44 93 ILE A C 1
ATOM 759 O O . ILE A 1 93 ? -8.423 -5.557 -1.465 1.00 89.44 93 ILE A O 1
ATOM 763 N N . GLU A 1 94 ? -9.131 -3.515 -0.837 1.00 87.94 94 GLU A N 1
ATOM 764 C CA . GLU A 1 94 ? -9.808 -3.224 -2.096 1.00 87.94 94 GLU A CA 1
ATOM 765 C C . GLU A 1 94 ? -8.807 -3.131 -3.255 1.00 87.94 94 GLU A C 1
ATOM 767 O O . GLU A 1 94 ? -9.008 -3.765 -4.289 1.00 87.94 94 GLU A O 1
ATOM 772 N N . TRP A 1 95 ? -7.694 -2.412 -3.060 1.00 90.25 95 TRP A N 1
ATOM 773 C CA . TRP A 1 95 ? -6.602 -2.311 -4.029 1.00 90.25 95 TRP A CA 1
ATOM 774 C C . TRP A 1 95 ? -6.137 -3.700 -4.470 1.00 90.25 95 TRP A C 1
ATOM 776 O O . TRP A 1 95 ? -6.265 -4.044 -5.642 1.00 90.25 95 TRP A O 1
ATOM 786 N N . TYR A 1 96 ? -5.740 -4.547 -3.520 1.00 85.44 96 TYR A N 1
ATOM 787 C CA . TYR A 1 96 ? -5.232 -5.889 -3.806 1.00 85.44 96 TYR A CA 1
ATOM 788 C C . TYR A 1 96 ? -6.256 -6.828 -4.456 1.00 85.44 96 TYR A C 1
ATOM 790 O O . TYR A 1 96 ? -5.873 -7.779 -5.130 1.00 85.44 96 TYR A O 1
ATOM 798 N N . SER A 1 97 ? -7.549 -6.609 -4.203 1.00 76.69 97 SER A N 1
ATOM 799 C CA . SER A 1 97 ? -8.632 -7.408 -4.790 1.00 76.69 97 SER A CA 1
ATOM 800 C C . SER A 1 97 ? -8.996 -6.947 -6.204 1.00 76.69 97 SER A C 1
ATOM 802 O O . SER A 1 97 ? -9.550 -7.730 -6.971 1.00 76.69 97 SER A O 1
ATOM 804 N N . SER A 1 98 ? -8.701 -5.686 -6.539 1.00 73.25 98 SER A N 1
ATOM 805 C CA . SER A 1 98 ? -8.948 -5.084 -7.855 1.00 73.25 98 SER A CA 1
ATOM 806 C C . SER A 1 98 ? -7.791 -5.279 -8.838 1.00 73.25 98 SER A C 1
ATOM 808 O O . SER A 1 98 ? -8.017 -5.418 -10.040 1.00 73.25 98 SER A O 1
ATOM 810 N N . SER A 1 99 ? -6.553 -5.316 -8.340 1.00 55.47 99 SER A N 1
ATOM 811 C CA . SER A 1 99 ? -5.382 -5.660 -9.138 1.00 55.47 99 SER A CA 1
ATOM 812 C C . SER A 1 99 ? -5.477 -7.137 -9.518 1.00 55.47 99 SER A C 1
ATOM 814 O O . SER A 1 99 ? -5.791 -7.970 -8.677 1.00 55.47 99 SER A O 1
ATOM 816 N N . SER A 1 100 ? -5.190 -7.479 -10.770 1.00 46.91 100 SER A N 1
ATOM 817 C CA . SER A 1 100 ? -5.165 -8.832 -11.344 1.00 46.91 100 SER A CA 1
ATOM 818 C C . SER A 1 100 ? -4.093 -9.756 -10.722 1.00 46.91 100 SER A C 1
ATOM 820 O O . SER A 1 100 ? -3.207 -10.271 -11.402 1.00 46.91 100 SER A O 1
ATOM 822 N N . MET A 1 101 ? -4.161 -9.947 -9.407 1.00 51.78 101 MET A N 1
ATOM 823 C CA . MET A 1 101 ? -3.438 -10.914 -8.589 1.00 51.78 101 MET A CA 1
ATOM 824 C C . MET A 1 101 ? -4.435 -11.961 -8.067 1.00 51.78 101 MET A C 1
ATOM 826 O O . MET A 1 101 ? -5.622 -11.651 -7.954 1.00 51.78 101 MET A O 1
ATOM 830 N N . PRO A 1 102 ? -3.998 -13.187 -7.713 1.00 46.44 102 PRO A N 1
ATOM 831 C CA . PRO A 1 102 ? -4.874 -14.161 -7.065 1.00 46.44 102 PRO A CA 1
ATOM 832 C C . PRO A 1 102 ? -5.546 -13.509 -5.860 1.00 46.44 102 PRO A C 1
ATOM 834 O O . PRO A 1 102 ? -4.851 -12.955 -5.000 1.00 46.44 102 PRO A O 1
ATOM 837 N N . SER A 1 103 ? -6.877 -13.531 -5.829 1.00 53.88 103 SER A N 1
ATOM 838 C CA . SER A 1 103 ? -7.655 -12.739 -4.888 1.00 53.88 103 SER A CA 1
ATOM 839 C C . SER A 1 103 ? -7.185 -13.027 -3.464 1.00 53.88 103 SER A C 1
ATOM 841 O O . SER A 1 103 ? -7.079 -14.183 -3.046 1.00 53.88 103 SER A O 1
ATOM 843 N N . ILE A 1 104 ? -6.898 -11.976 -2.687 1.00 55.72 104 ILE A N 1
ATOM 844 C CA . ILE A 1 104 ? -6.581 -12.118 -1.256 1.00 55.72 104 ILE A CA 1
ATOM 845 C C . ILE A 1 104 ? -7.650 -12.973 -0.565 1.00 55.72 104 ILE A C 1
ATOM 847 O O . ILE A 1 104 ? -7.325 -13.817 0.267 1.00 55.72 104 ILE A O 1
ATOM 851 N N . ILE A 1 105 ? -8.905 -12.815 -0.987 1.00 57.50 105 ILE A N 1
ATOM 852 C CA . ILE A 1 105 ? -10.064 -13.592 -0.545 1.00 57.50 105 ILE A CA 1
ATOM 853 C C . ILE A 1 105 ? -9.865 -15.101 -0.758 1.00 57.50 105 ILE A C 1
ATOM 855 O O . ILE A 1 105 ? -10.191 -15.876 0.138 1.00 57.50 105 ILE A O 1
ATOM 859 N N . ASP A 1 106 ? -9.273 -15.535 -1.872 1.00 56.41 106 ASP A N 1
ATOM 860 C CA . ASP A 1 106 ? -9.017 -16.956 -2.146 1.00 56.41 106 ASP A CA 1
ATOM 861 C C . ASP A 1 106 ? -7.920 -17.517 -1.239 1.00 56.41 106 ASP A C 1
ATOM 863 O O . ASP A 1 106 ? -8.034 -18.628 -0.720 1.00 56.41 106 ASP A O 1
ATOM 867 N N . SER A 1 107 ? -6.886 -16.717 -0.960 1.00 54.88 107 SER A N 1
ATOM 868 C CA . SER A 1 107 ? -5.841 -17.090 0.003 1.00 54.88 107 SER A CA 1
ATOM 869 C C . SER A 1 107 ? -6.359 -17.116 1.445 1.00 54.88 107 SER A C 1
ATOM 871 O O . SER A 1 107 ? -5.913 -17.941 2.234 1.00 54.88 107 SER A O 1
ATOM 873 N N . ILE A 1 108 ? -7.311 -16.245 1.797 1.00 55.75 108 ILE A N 1
ATOM 874 C CA . ILE A 1 108 ? -7.960 -16.241 3.115 1.00 55.75 108 ILE A CA 1
ATOM 875 C C . ILE A 1 108 ? -8.896 -17.446 3.251 1.00 55.75 108 ILE A C 1
ATOM 877 O O . ILE A 1 108 ? -8.832 -18.138 4.263 1.00 55.75 108 ILE A O 1
ATOM 881 N N . ARG A 1 109 ? -9.711 -17.756 2.231 1.00 52.28 109 ARG A N 1
ATOM 882 C CA . ARG A 1 109 ? -10.589 -18.941 2.220 1.00 52.28 109 ARG A CA 1
ATOM 883 C C . ARG A 1 109 ? -9.807 -20.249 2.353 1.00 52.28 109 ARG A C 1
ATOM 885 O O . ARG A 1 109 ? -10.280 -21.159 3.023 1.00 52.28 109 ARG A O 1
ATOM 892 N N . GLY A 1 110 ? -8.609 -20.331 1.772 1.00 49.19 110 GLY A N 1
ATOM 893 C CA . GLY A 1 110 ? -7.736 -21.503 1.891 1.00 49.19 110 GLY A CA 1
ATOM 894 C C . GLY A 1 110 ? -7.152 -21.743 3.290 1.00 49.19 110 GLY A C 1
ATOM 895 O O . GLY A 1 110 ? -6.762 -22.866 3.582 1.00 49.19 110 GLY A O 1
ATOM 896 N N . ILE A 1 111 ? -7.106 -20.726 4.159 1.00 49.12 111 ILE A N 1
ATOM 897 C CA . ILE A 1 111 ? -6.569 -20.836 5.532 1.00 49.12 1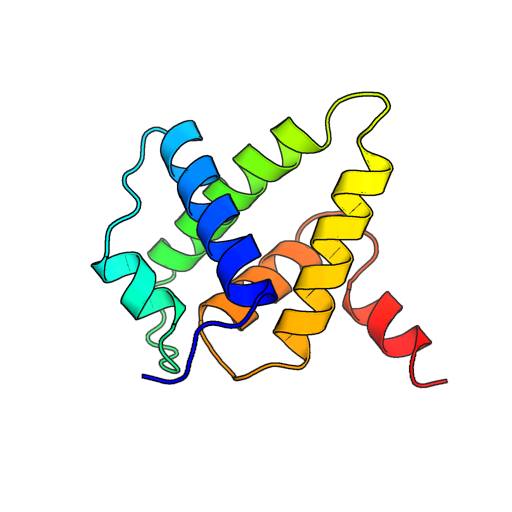11 ILE A CA 1
ATOM 898 C C . ILE A 1 111 ? -7.647 -21.297 6.536 1.00 49.12 111 ILE A C 1
ATOM 900 O O . ILE A 1 111 ? -7.313 -21.726 7.635 1.00 49.12 111 ILE A O 1
ATOM 904 N N . PHE A 1 112 ? -8.930 -21.242 6.165 1.00 44.16 112 PHE A N 1
ATOM 905 C CA . PHE A 1 112 ? -10.062 -21.691 6.992 1.00 44.16 112 PHE A CA 1
ATOM 906 C C . PHE A 1 112 ? -10.664 -23.033 6.528 1.00 44.16 112 PHE A C 1
ATOM 908 O O . PHE A 1 112 ? -11.836 -23.299 6.796 1.00 44.16 112 PHE A O 1
ATOM 915 N N . ARG A 1 113 ? -9.889 -23.864 5.818 1.00 39.94 113 ARG A N 1
ATOM 916 C CA . ARG A 1 113 ? -10.234 -25.267 5.544 1.00 39.94 113 ARG A CA 1
ATOM 917 C C . ARG A 1 113 ? -9.546 -26.204 6.523 1.00 39.94 113 ARG A C 1
ATOM 919 O O . ARG A 1 113 ? -8.366 -25.942 6.836 1.00 39.94 113 ARG A O 1
#

pLDDT: mean 82.99, std 15.39, range [39.94, 97.06]